Protein AF-A0A257NAC5-F1 (afdb_monomer)

Structure (mmCIF, N/CA/C/O backbone):
data_AF-A0A257NAC5-F1
#
_entry.id   AF-A0A257NAC5-F1
#
loop_
_atom_site.group_PDB
_atom_site.id
_atom_site.type_symbol
_atom_site.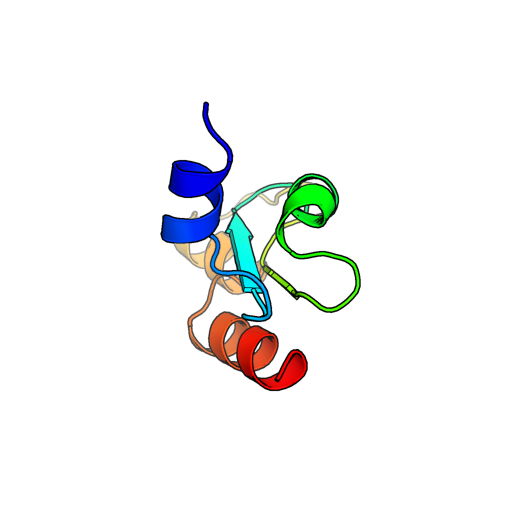label_atom_id
_atom_site.label_alt_id
_atom_site.label_comp_id
_atom_site.label_asym_id
_atom_site.label_entity_id
_atom_site.label_seq_id
_atom_site.pdbx_PDB_ins_code
_atom_site.Cartn_x
_atom_site.Cartn_y
_atom_site.Cartn_z
_atom_site.occupancy
_atom_site.B_iso_or_equiv
_atom_site.auth_seq_id
_atom_site.auth_comp_id
_atom_site.auth_asym_id
_atom_site.auth_atom_id
_atom_site.pdbx_PDB_model_num
ATOM 1 N N . GLN A 1 1 ? -7.929 16.620 15.206 1.00 88.19 1 GLN A N 1
ATOM 2 C CA . GLN A 1 1 ? -9.263 16.342 14.647 1.00 88.19 1 GLN A CA 1
ATOM 3 C C . GLN A 1 1 ? -9.980 15.325 15.506 1.00 88.19 1 GLN A C 1
ATOM 5 O O . GLN A 1 1 ? -9.317 14.420 16.012 1.00 88.19 1 GLN A O 1
ATOM 10 N N . GLU A 1 2 ? -11.284 15.513 15.686 1.00 96.94 2 GLU A N 1
ATOM 11 C CA . GLU A 1 2 ? -12.140 14.664 16.518 1.00 96.94 2 GLU A CA 1
ATOM 12 C C . GLU A 1 2 ? -12.162 13.207 16.047 1.00 96.94 2 GLU A C 1
ATOM 14 O O . GLU A 1 2 ? -12.020 12.921 14.855 1.00 96.94 2 GLU A O 1
ATOM 19 N N . GLN A 1 3 ? -12.343 12.287 16.995 1.00 97.38 3 GLN A N 1
ATOM 20 C CA . GLN A 1 3 ? -12.328 10.853 16.716 1.00 97.38 3 GLN A CA 1
ATOM 21 C C . GLN A 1 3 ? -13.468 10.447 15.776 1.00 97.38 3 GLN A C 1
ATOM 23 O O . GLN A 1 3 ? -13.222 9.721 14.822 1.00 97.38 3 GLN A O 1
ATOM 28 N N . ALA A 1 4 ? -14.666 11.013 15.960 1.00 98.00 4 ALA A N 1
ATOM 29 C CA . ALA A 1 4 ? -15.825 10.738 15.110 1.00 98.00 4 ALA A CA 1
ATOM 30 C C . ALA A 1 4 ? -15.550 10.993 13.617 1.00 98.00 4 ALA A C 1
ATOM 32 O O . ALA A 1 4 ? -15.973 10.221 12.762 1.00 98.00 4 ALA A O 1
ATOM 33 N N . TYR A 1 5 ? -14.791 12.044 13.295 1.00 98.12 5 TYR A N 1
ATOM 34 C CA . TYR A 1 5 ? -14.385 12.320 11.917 1.00 98.12 5 TYR A CA 1
ATOM 35 C C . TYR A 1 5 ? -13.316 11.343 11.412 1.00 98.12 5 TYR A C 1
ATOM 37 O O . TYR A 1 5 ? -13.333 10.934 10.257 1.00 98.12 5 TYR A O 1
ATOM 45 N N . LYS A 1 6 ? -12.358 10.953 12.260 1.00 97.44 6 LYS A N 1
ATOM 46 C CA . LYS A 1 6 ? -11.358 9.951 11.862 1.00 97.44 6 LYS A CA 1
ATOM 47 C C . LYS A 1 6 ? -12.014 8.602 11.587 1.00 97.44 6 LYS A C 1
ATOM 49 O O . LYS A 1 6 ? -11.664 7.976 10.596 1.00 97.44 6 LYS A O 1
ATOM 54 N N . ASP A 1 7 ? -12.978 8.202 12.409 1.00 97.75 7 ASP A N 1
ATOM 55 C CA . ASP A 1 7 ? -13.717 6.947 12.260 1.00 97.75 7 ASP A CA 1
ATOM 56 C C . ASP A 1 7 ? -14.659 6.970 11.050 1.00 97.75 7 ASP A C 1
ATOM 58 O O . ASP A 1 7 ? -14.912 5.925 10.455 1.00 97.75 7 ASP A O 1
ATOM 62 N N . SER A 1 8 ? -15.153 8.142 10.631 1.00 97.44 8 SER A N 1
ATOM 63 C CA . SER A 1 8 ? -15.945 8.240 9.398 1.00 97.44 8 SER A CA 1
ATOM 64 C C . SER A 1 8 ? -15.105 8.052 8.129 1.00 97.44 8 SER A C 1
ATOM 66 O O . SER A 1 8 ? -15.640 7.612 7.115 1.00 97.44 8 SER A O 1
ATOM 68 N N . VAL A 1 9 ? -13.798 8.339 8.180 1.00 98.00 9 VAL A N 1
ATOM 69 C CA . VAL A 1 9 ? -12.859 8.143 7.058 1.00 98.00 9 VAL A CA 1
ATOM 70 C C . VAL A 1 9 ? -12.169 6.778 7.128 1.00 98.00 9 VAL A C 1
ATOM 72 O O . VAL A 1 9 ? -12.044 6.078 6.127 1.00 98.00 9 VAL A O 1
ATOM 75 N N . LEU A 1 10 ? -11.705 6.392 8.314 1.00 97.44 10 LEU A N 1
ATOM 76 C CA . LEU A 1 10 ? -11.001 5.144 8.593 1.00 97.44 10 LEU A CA 1
ATOM 77 C C . LEU A 1 10 ? -11.882 4.265 9.481 1.00 97.44 10 LEU A C 1
ATOM 79 O O . LEU A 1 10 ? -11.579 4.044 10.652 1.00 97.44 10 LEU A O 1
ATOM 83 N N . THR A 1 11 ? -12.971 3.750 8.906 1.00 97.56 11 THR A N 1
ATOM 84 C CA . THR A 1 11 ? -14.003 2.995 9.632 1.00 97.56 11 THR A CA 1
ATOM 85 C C . THR A 1 11 ? -13.409 1.851 10.456 1.00 97.56 11 THR A C 1
ATOM 87 O O . THR A 1 11 ? -12.714 1.001 9.886 1.00 97.56 11 THR A O 1
ATOM 90 N N . PRO A 1 12 ? -13.635 1.810 11.783 1.00 96.38 12 PRO A N 1
ATOM 91 C CA . PRO A 1 12 ? -13.127 0.745 12.642 1.00 96.38 12 PRO A CA 1
ATOM 92 C C . PRO A 1 12 ? -13.544 -0.650 12.158 1.00 96.38 12 PRO A C 1
ATOM 94 O O . PRO A 1 12 ? -14.660 -0.845 11.685 1.00 96.38 12 PRO A O 1
ATOM 97 N N . GLY A 1 13 ? -12.637 -1.625 12.263 1.00 95.06 13 GLY A N 1
ATOM 98 C CA . GLY A 1 13 ? -12.870 -3.011 11.832 1.00 95.06 13 GLY A CA 1
ATOM 99 C C . GLY A 1 13 ? -12.708 -3.274 10.329 1.00 95.06 13 GLY A C 1
ATOM 100 O O . GLY A 1 13 ? -12.588 -4.431 9.936 1.00 95.06 13 GLY A O 1
ATOM 101 N N . VAL A 1 14 ? -12.640 -2.238 9.487 1.00 97.62 14 VAL A N 1
ATOM 102 C CA . VAL A 1 14 ? -12.333 -2.393 8.056 1.00 97.62 14 VAL A CA 1
ATOM 103 C C . VAL A 1 14 ? -10.818 -2.477 7.868 1.00 97.62 14 VAL A C 1
ATOM 105 O O . VAL A 1 14 ? -10.093 -1.547 8.231 1.00 97.62 14 VAL A O 1
ATOM 108 N N . LYS A 1 15 ? -10.340 -3.591 7.299 1.00 97.88 15 LYS A N 1
ATOM 109 C CA . LYS A 1 15 ? -8.924 -3.795 6.953 1.00 97.88 15 LYS A CA 1
ATOM 110 C C . LYS A 1 15 ? -8.503 -2.859 5.819 1.00 97.88 15 LYS A C 1
ATOM 112 O O . LYS A 1 15 ? -9.327 -2.456 5.000 1.00 97.88 15 LYS A O 1
ATOM 117 N N . ARG A 1 16 ? -7.224 -2.478 5.783 1.00 98.25 16 ARG A N 1
ATOM 118 C CA . ARG A 1 16 ? -6.735 -1.391 4.919 1.00 98.25 16 ARG A CA 1
ATOM 119 C C . ARG A 1 16 ? -5.452 -1.782 4.202 1.00 98.25 16 ARG A C 1
ATOM 121 O O . ARG A 1 16 ? -4.614 -2.490 4.759 1.00 98.25 16 ARG A O 1
ATOM 128 N N . VAL A 1 17 ? -5.289 -1.241 2.999 1.00 98.69 17 VAL A N 1
ATOM 129 C CA . VAL A 1 17 ? -4.031 -1.250 2.251 1.00 98.69 17 VAL A CA 1
ATOM 130 C C . VAL A 1 17 ? -3.662 0.197 1.933 1.00 98.69 17 VAL A C 1
ATOM 132 O O . VAL A 1 17 ? -4.471 0.917 1.351 1.00 98.69 17 VAL A O 1
ATOM 135 N N . ALA A 1 18 ? -2.472 0.636 2.340 1.00 98.75 18 ALA A N 1
ATOM 136 C CA . ALA A 1 18 ? -1.928 1.941 1.957 1.00 98.75 18 ALA A CA 1
ATOM 137 C C . ALA A 1 18 ? -1.132 1.825 0.648 1.00 98.75 18 ALA A C 1
ATOM 139 O O . ALA A 1 18 ? -0.529 0.787 0.388 1.00 98.75 18 ALA A O 1
ATOM 140 N N . ILE A 1 19 ? -1.134 2.871 -0.180 1.00 98.69 19 ILE A N 1
ATOM 141 C CA . ILE A 1 19 ? -0.438 2.891 -1.474 1.00 98.69 19 ILE A CA 1
ATOM 142 C C . ILE A 1 19 ? 0.309 4.219 -1.585 1.00 98.69 19 ILE A C 1
ATOM 144 O O . ILE A 1 19 ? -0.321 5.271 -1.683 1.00 98.69 19 ILE A O 1
ATOM 148 N N . GLU A 1 20 ? 1.637 4.176 -1.563 1.00 98.69 20 GLU A N 1
ATOM 149 C CA . GLU A 1 20 ? 2.489 5.364 -1.661 1.00 98.69 20 GLU A CA 1
ATOM 150 C C . GLU A 1 20 ? 3.858 4.992 -2.238 1.00 98.69 20 GLU A C 1
ATOM 152 O O . GLU A 1 20 ? 4.455 4.010 -1.817 1.00 98.69 20 GLU A O 1
ATOM 157 N N . ALA A 1 21 ? 4.395 5.794 -3.164 1.00 98.19 21 ALA A N 1
ATOM 158 C CA . ALA A 1 21 ? 5.763 5.641 -3.673 1.00 98.19 21 ALA A CA 1
ATOM 159 C C . ALA A 1 21 ? 6.819 6.134 -2.663 1.00 98.19 21 ALA A C 1
ATOM 161 O O . ALA A 1 21 ? 7.600 7.040 -2.946 1.00 98.19 21 ALA A O 1
ATOM 162 N N . GLY A 1 22 ? 6.808 5.540 -1.469 1.00 98.06 22 GLY A N 1
ATOM 163 C CA . GLY A 1 22 ? 7.710 5.806 -0.352 1.00 98.06 22 GLY A CA 1
ATOM 164 C C . GLY A 1 22 ? 7.782 4.617 0.610 1.00 98.06 22 GLY A C 1
ATOM 165 O O . GLY A 1 22 ? 7.237 3.547 0.331 1.00 98.06 22 GLY A O 1
ATOM 166 N N . ILE A 1 23 ? 8.462 4.819 1.741 1.00 98.31 23 ILE A N 1
ATOM 167 C CA . ILE A 1 23 ? 8.715 3.765 2.732 1.00 98.31 23 ILE A CA 1
ATOM 168 C C . ILE A 1 23 ? 7.416 3.240 3.351 1.00 98.31 23 ILE A C 1
ATOM 170 O O . ILE A 1 23 ? 6.486 4.000 3.641 1.00 98.31 23 ILE A O 1
ATOM 174 N N . THR A 1 24 ? 7.350 1.934 3.594 1.00 98.69 24 THR A N 1
ATOM 175 C CA . THR A 1 24 ? 6.102 1.270 3.991 1.00 98.69 24 THR A CA 1
ATOM 176 C C . THR A 1 24 ? 5.782 1.429 5.480 1.00 98.69 24 THR A C 1
ATOM 178 O O . THR A 1 24 ? 4.614 1.568 5.857 1.00 98.69 24 THR A O 1
ATOM 181 N N . ASP A 1 25 ? 6.804 1.481 6.337 1.00 98.56 25 ASP A N 1
ATOM 182 C CA . ASP A 1 25 ? 6.656 1.459 7.800 1.00 98.56 25 ASP A CA 1
ATOM 183 C C . ASP A 1 25 ? 5.838 2.625 8.368 1.00 98.56 25 ASP A C 1
ATOM 185 O O . ASP A 1 25 ? 5.090 2.456 9.336 1.00 98.56 25 ASP A O 1
ATOM 189 N N . PHE A 1 26 ? 5.903 3.805 7.747 1.00 98.50 26 PHE A N 1
ATOM 190 C CA . PHE A 1 26 ? 5.135 4.974 8.180 1.00 98.50 26 PHE A CA 1
ATOM 191 C C . PHE A 1 26 ? 3.629 4.698 8.207 1.00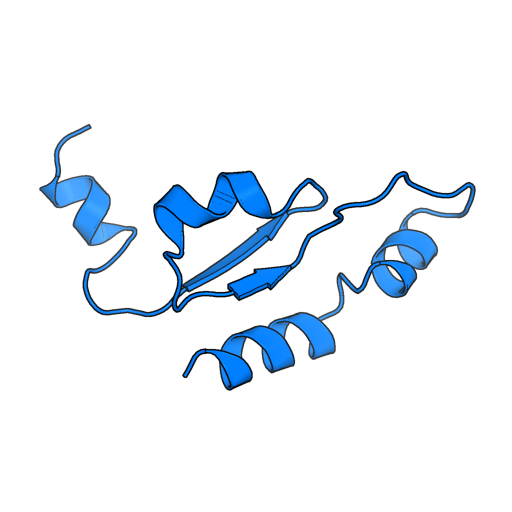 98.50 26 PHE A C 1
ATOM 193 O O . PHE A 1 26 ? 2.918 5.225 9.068 1.00 98.50 26 PHE A O 1
ATOM 200 N N . TRP A 1 27 ? 3.135 3.857 7.297 1.00 98.75 27 TRP A N 1
ATOM 201 C CA . TRP A 1 27 ? 1.712 3.566 7.151 1.00 98.75 27 TRP A CA 1
ATOM 202 C C . TRP A 1 27 ? 1.179 2.582 8.190 1.00 98.75 27 TRP A C 1
ATOM 204 O O . TRP A 1 27 ? -0.038 2.516 8.392 1.00 98.75 27 TRP A O 1
ATOM 214 N N . ARG A 1 28 ? 2.055 1.891 8.933 1.00 98.19 28 ARG A N 1
ATOM 215 C CA . ARG A 1 28 ? 1.664 0.928 9.978 1.00 98.19 28 ARG A CA 1
ATOM 216 C C . ARG A 1 28 ? 0.8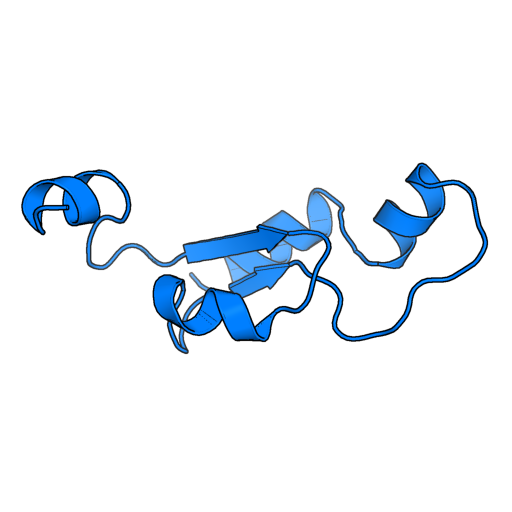03 1.544 11.076 1.00 98.19 28 ARG A C 1
ATOM 218 O O . ARG A 1 28 ? -0.080 0.872 11.599 1.00 98.19 28 ARG A O 1
ATOM 225 N N . LYS A 1 29 ? 0.941 2.846 11.345 1.00 97.31 29 LYS A N 1
ATOM 226 C CA . LYS A 1 29 ? 0.053 3.575 12.274 1.00 97.31 29 LYS A CA 1
ATOM 227 C C . LYS A 1 29 ? -1.416 3.665 11.824 1.00 97.31 29 LYS A C 1
ATOM 229 O O . LYS A 1 29 ? -2.259 4.030 12.636 1.00 97.31 29 LYS A O 1
ATOM 234 N N . TYR A 1 30 ? -1.721 3.392 10.551 1.00 97.88 30 TYR A N 1
ATOM 235 C CA . TYR A 1 30 ? -3.076 3.469 9.983 1.00 97.88 30 TYR A CA 1
ATOM 236 C C . TYR A 1 30 ? -3.610 2.111 9.521 1.00 97.88 30 TYR A C 1
ATOM 238 O O . TYR A 1 30 ? -4.804 1.838 9.661 1.00 97.88 30 TYR A O 1
ATOM 246 N N . VAL A 1 31 ? -2.738 1.271 8.957 1.00 98.31 31 VAL A N 1
ATOM 247 C CA . VAL A 1 31 ? -3.126 -0.056 8.455 1.00 98.31 31 VAL A CA 1
ATOM 248 C C . VAL A 1 31 ? -2.989 -1.157 9.509 1.00 98.31 31 VAL A C 1
ATOM 250 O O . VAL A 1 31 ? -3.542 -2.231 9.318 1.00 98.31 31 VAL A O 1
ATOM 253 N N . GLY A 1 32 ? -2.303 -0.893 10.626 1.00 97.06 32 GLY A N 1
ATOM 254 C CA . GLY A 1 32 ? -2.069 -1.885 11.674 1.00 97.06 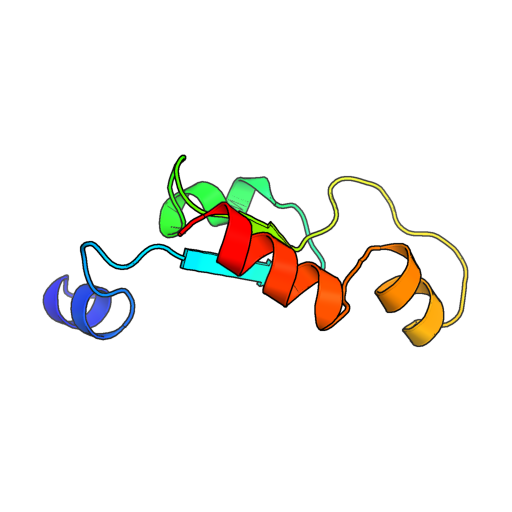32 GLY A CA 1
ATOM 255 C C . GLY A 1 32 ? -1.036 -2.944 11.279 1.00 97.06 32 GLY A C 1
ATOM 256 O O . GLY A 1 32 ? -0.274 -2.782 10.317 1.00 97.06 32 GLY A O 1
ATOM 257 N N . LEU A 1 33 ? -1.006 -4.032 12.049 1.00 97.12 33 LEU A N 1
ATOM 258 C CA . LEU A 1 33 ? -0.159 -5.199 11.769 1.00 97.12 33 LEU A CA 1
ATOM 259 C C . LEU A 1 33 ? -0.840 -6.162 10.787 1.00 97.12 33 LEU A C 1
ATOM 261 O O . LEU A 1 33 ? -0.174 -6.925 10.099 1.00 97.12 33 LEU A O 1
ATOM 265 N N . GLU A 1 34 ? -2.166 -6.095 10.722 1.00 96.81 34 GLU A N 1
ATOM 266 C CA . GLU A 1 34 ? -3.057 -6.918 9.913 1.00 96.81 34 GLU A CA 1
ATOM 267 C C . GLU A 1 34 ? -3.343 -6.342 8.515 1.00 96.81 34 GLU A C 1
ATOM 269 O O . GLU A 1 34 ? -3.946 -7.019 7.685 1.00 96.81 34 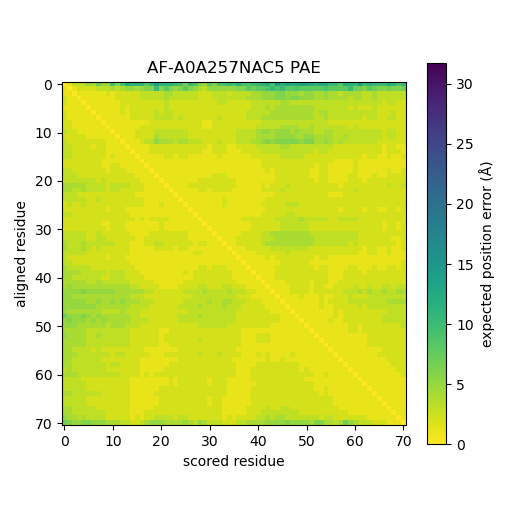GLU A O 1
ATOM 274 N N . GLY A 1 35 ? -2.944 -5.094 8.255 1.00 98.00 35 GLY A N 1
ATOM 275 C CA . GLY A 1 35 ? -3.106 -4.433 6.961 1.00 98.00 35 GLY A CA 1
ATOM 276 C C . GLY A 1 35 ? -1.877 -4.514 6.051 1.00 98.00 35 GLY A C 1
ATOM 277 O O . GLY A 1 35 ? -0.793 -4.965 6.434 1.00 98.00 35 GLY A O 1
ATOM 278 N N . GLY A 1 36 ? -2.051 -4.034 4.820 1.00 98.31 36 GLY A N 1
ATOM 279 C CA . GLY A 1 36 ? -1.048 -4.086 3.754 1.00 98.31 36 GLY A CA 1
ATOM 280 C C . GLY A 1 36 ? -0.501 -2.709 3.386 1.00 98.31 36 GLY A C 1
ATOM 281 O O . GLY A 1 36 ? -1.117 -1.680 3.672 1.00 98.31 36 GLY A O 1
ATOM 282 N N . VAL A 1 37 ? 0.654 -2.680 2.722 1.00 98.75 37 VAL A N 1
ATOM 283 C CA . VAL A 1 37 ? 1.220 -1.453 2.150 1.00 98.75 37 VAL A CA 1
ATOM 284 C C . VAL A 1 37 ? 1.867 -1.785 0.808 1.00 98.75 37 VAL A C 1
ATOM 286 O O . VAL A 1 37 ? 2.696 -2.687 0.733 1.00 98.75 37 VAL A O 1
ATOM 289 N N . VAL A 1 38 ? 1.502 -1.050 -0.239 1.00 98.75 38 VAL A N 1
ATOM 290 C CA . VAL A 1 38 ? 2.215 -1.024 -1.520 1.00 98.75 38 VAL A CA 1
ATOM 291 C C . VAL A 1 38 ? 3.119 0.204 -1.506 1.00 98.75 38 VAL A C 1
ATOM 293 O O . VAL A 1 38 ? 2.630 1.332 -1.584 1.00 98.75 38 VAL A O 1
ATOM 296 N N . GLY A 1 39 ? 4.424 -0.024 -1.369 1.00 98.50 39 GLY A N 1
ATOM 297 C CA . GLY A 1 39 ? 5.430 1.031 -1.302 1.00 98.50 39 GLY A CA 1
ATOM 298 C C . GLY A 1 39 ? 6.816 0.571 -1.743 1.00 98.50 39 GLY A C 1
ATOM 299 O O . GLY A 1 39 ? 6.955 -0.482 -2.363 1.00 98.50 39 GLY A O 1
ATOM 300 N N . ILE A 1 40 ? 7.832 1.375 -1.439 1.00 98.50 40 ILE A N 1
ATOM 301 C CA . ILE A 1 40 ? 9.234 1.141 -1.800 1.00 98.50 40 ILE A CA 1
ATOM 302 C C . ILE A 1 40 ? 10.132 1.317 -0.567 1.00 98.50 40 ILE A C 1
ATOM 304 O O . ILE A 1 40 ? 10.263 2.411 -0.026 1.00 98.50 40 ILE A O 1
ATOM 308 N N . ASP A 1 41 ? 10.782 0.230 -0.147 1.00 98.44 41 ASP A N 1
ATOM 309 C CA . ASP A 1 41 ? 11.701 0.209 1.007 1.00 98.44 41 ASP A CA 1
ATOM 310 C C . ASP A 1 41 ? 13.182 0.180 0.584 1.00 98.44 41 ASP A C 1
ATOM 312 O O . ASP A 1 41 ? 14.081 -0.106 1.375 1.00 98.44 41 ASP A O 1
ATOM 316 N N . THR A 1 42 ? 13.447 0.477 -0.688 1.00 98.38 42 THR A N 1
ATOM 317 C CA . THR A 1 42 ? 14.785 0.548 -1.282 1.00 98.38 42 THR A CA 1
ATOM 318 C C . THR A 1 42 ? 15.027 1.918 -1.908 1.00 98.38 42 THR A C 1
ATOM 320 O O . THR A 1 42 ? 14.113 2.728 -2.062 1.00 98.38 42 THR A O 1
ATOM 323 N N . PHE A 1 43 ? 16.267 2.178 -2.323 1.00 98.19 43 PHE A N 1
ATOM 324 C CA . PHE A 1 43 ? 16.527 3.273 -3.255 1.00 98.19 43 PHE A CA 1
ATOM 325 C C . PHE A 1 43 ? 15.859 3.018 -4.615 1.00 98.19 43 PHE A C 1
ATOM 327 O O . PHE A 1 43 ? 15.453 1.895 -4.931 1.00 98.19 43 PHE A O 1
ATOM 334 N N . GLY A 1 44 ? 15.731 4.095 -5.392 1.00 97.44 44 GLY A N 1
ATOM 335 C CA . GLY A 1 44 ? 15.248 4.051 -6.767 1.00 97.44 44 GLY A CA 1
ATOM 336 C C . GLY A 1 44 ? 16.327 3.630 -7.765 1.00 97.44 44 GLY A C 1
ATOM 337 O O . GLY A 1 44 ? 17.476 3.396 -7.405 1.00 97.44 44 GLY A O 1
ATOM 338 N N . GLU A 1 45 ? 15.942 3.609 -9.038 1.00 98.31 45 GLU A N 1
ATOM 339 C CA . GLU A 1 45 ? 16.805 3.252 -10.164 1.00 98.31 45 GLU A CA 1
ATOM 340 C C . GLU A 1 45 ? 16.687 4.290 -11.289 1.00 98.31 45 GLU A C 1
ATOM 342 O O . GLU A 1 45 ? 15.729 5.064 -11.347 1.00 98.31 45 GLU A O 1
ATOM 347 N N . SER A 1 46 ? 17.658 4.310 -12.204 1.00 98.44 46 SER A N 1
ATOM 348 C CA . SER A 1 46 ? 17.664 5.233 -13.346 1.00 98.44 46 SER A CA 1
ATOM 349 C C . SER A 1 46 ? 16.922 4.647 -14.552 1.00 98.44 46 SER A C 1
ATOM 351 O O . SER A 1 46 ? 17.526 3.965 -15.378 1.00 98.44 46 SER A O 1
ATOM 353 N N . ALA A 1 47 ? 15.631 4.951 -14.695 1.00 98.25 47 ALA A N 1
ATOM 354 C CA . ALA A 1 47 ? 14.815 4.567 -15.853 1.00 98.25 47 ALA A CA 1
ATOM 355 C C . ALA A 1 47 ? 13.589 5.499 -16.010 1.00 98.25 47 ALA A C 1
ATOM 357 O O . ALA A 1 47 ? 13.329 6.328 -15.131 1.00 98.25 47 ALA A O 1
ATOM 358 N N . PRO A 1 48 ? 12.806 5.402 -17.103 1.00 98.62 48 PRO A N 1
ATOM 359 C CA . PRO A 1 48 ? 11.554 6.142 -17.239 1.00 98.62 48 PRO A CA 1
ATOM 360 C C . PRO A 1 48 ? 10.568 5.832 -16.103 1.00 98.62 48 PRO A C 1
ATOM 362 O O . PRO A 1 48 ? 10.378 4.678 -15.725 1.00 98.62 48 PRO A O 1
ATOM 365 N N . GLY A 1 49 ? 9.864 6.852 -15.601 1.00 97.56 49 GLY A N 1
ATOM 366 C CA . GLY A 1 49 ? 8.991 6.710 -14.427 1.00 97.56 49 GLY A CA 1
ATOM 367 C C . GLY A 1 49 ? 7.918 5.623 -14.563 1.00 97.56 49 GLY A C 1
ATOM 368 O O . GLY A 1 49 ? 7.663 4.894 -13.614 1.00 97.56 49 GLY A O 1
ATOM 369 N N . GLY A 1 50 ? 7.331 5.446 -15.750 1.00 97.94 50 GLY A N 1
ATOM 370 C CA . GLY A 1 50 ? 6.344 4.385 -15.984 1.00 97.94 50 GLY A CA 1
ATOM 371 C C . GLY A 1 50 ? 6.923 2.967 -15.892 1.00 97.94 50 GLY A C 1
ATOM 372 O O . GLY A 1 50 ? 6.221 2.048 -15.473 1.00 97.94 50 GLY A O 1
ATOM 373 N N . GLU A 1 51 ? 8.195 2.785 -16.253 1.00 98.44 51 GLU A N 1
ATOM 374 C CA . GLU A 1 51 ? 8.895 1.508 -16.088 1.00 98.44 51 GLU A CA 1
ATOM 375 C C 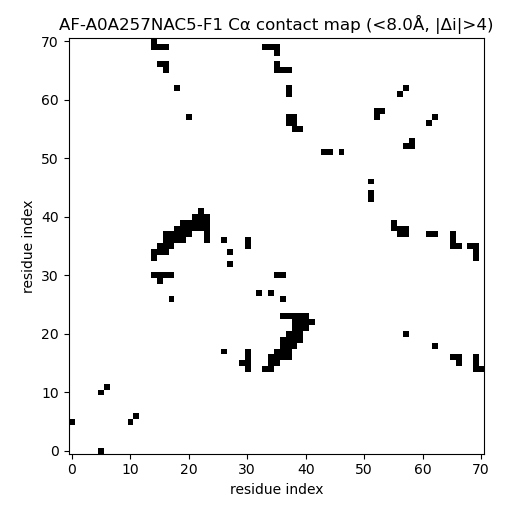. GLU A 1 51 ? 9.251 1.276 -14.623 1.00 98.44 51 GLU A C 1
ATOM 377 O O . GLU A 1 51 ? 8.994 0.190 -14.110 1.00 98.44 51 GLU A O 1
ATOM 382 N N . LEU A 1 52 ? 9.731 2.313 -13.925 1.00 98.44 52 LEU A N 1
ATOM 383 C CA . LEU A 1 52 ? 10.020 2.243 -12.491 1.00 98.44 52 LEU A CA 1
ATOM 384 C C . LEU A 1 52 ? 8.770 1.907 -11.672 1.00 98.44 52 LEU A C 1
ATOM 386 O O . LEU A 1 52 ? 8.830 1.042 -10.806 1.00 98.44 52 LEU A O 1
ATOM 390 N N . MET A 1 53 ? 7.620 2.518 -11.972 1.00 98.31 53 MET A N 1
ATOM 391 C CA . MET A 1 53 ? 6.364 2.209 -11.277 1.00 98.31 53 MET A CA 1
ATOM 392 C C . MET A 1 53 ? 5.988 0.732 -11.428 1.00 98.31 53 MET A C 1
ATOM 394 O O . MET A 1 53 ? 5.634 0.086 -10.446 1.00 98.31 53 MET A O 1
ATOM 398 N N . LYS A 1 54 ? 6.123 0.164 -12.633 1.00 98.19 54 LYS A N 1
ATOM 399 C CA . LYS A 1 54 ? 5.877 -1.269 -12.860 1.00 98.19 54 LYS A CA 1
ATOM 400 C C . LYS A 1 54 ? 6.903 -2.145 -12.145 1.00 98.19 54 LYS A C 1
ATOM 402 O O . LYS A 1 54 ? 6.519 -3.118 -11.506 1.00 98.19 54 LYS A O 1
ATOM 407 N N . TYR A 1 55 ? 8.182 -1.788 -12.237 1.00 98.12 55 TYR A N 1
ATOM 408 C CA . TYR A 1 55 ? 9.288 -2.514 -11.618 1.00 98.12 55 TYR A CA 1
ATOM 409 C C . TYR A 1 55 ? 9.150 -2.588 -10.091 1.00 98.12 55 TYR A C 1
ATOM 411 O O . TYR A 1 55 ? 9.272 -3.666 -9.516 1.00 98.12 55 TYR A O 1
ATOM 419 N N . PHE A 1 56 ? 8.803 -1.473 -9.445 1.00 98.38 56 PHE A N 1
ATOM 420 C CA . PHE A 1 56 ? 8.576 -1.403 -7.999 1.00 98.38 56 PHE A CA 1
ATOM 421 C C . PHE A 1 56 ? 7.179 -1.880 -7.564 1.00 98.38 56 PHE A C 1
ATOM 423 O O . PHE A 1 56 ? 6.824 -1.772 -6.395 1.00 98.38 56 PHE A O 1
ATOM 430 N N . GLY A 1 57 ? 6.375 -2.437 -8.475 1.00 98.19 57 GLY A N 1
ATOM 431 C CA . GLY A 1 57 ? 5.105 -3.072 -8.125 1.00 98.19 57 GLY A CA 1
ATOM 432 C C . GLY A 1 57 ? 3.936 -2.110 -7.896 1.00 98.19 57 GLY A C 1
ATOM 433 O O . GLY A 1 57 ? 2.928 -2.512 -7.316 1.00 98.19 57 GLY A O 1
ATOM 434 N N . PHE A 1 58 ? 4.006 -0.869 -8.379 1.00 98.50 58 PHE A N 1
ATOM 435 C CA . PHE A 1 58 ? 2.857 0.042 -8.451 1.00 98.50 58 PHE A CA 1
ATOM 436 C C . PHE A 1 58 ? 1.977 -0.306 -9.655 1.00 98.50 58 PHE A C 1
ATOM 438 O O . PHE A 1 58 ? 1.847 0.459 -10.613 1.00 98.50 58 PHE A O 1
ATOM 445 N N . THR A 1 59 ? 1.386 -1.498 -9.608 1.00 98.50 59 THR A N 1
ATOM 446 C CA . THR A 1 59 ? 0.463 -2.009 -10.623 1.00 98.50 59 THR A CA 1
ATOM 447 C C . THR A 1 59 ? -0.870 -2.393 -9.995 1.00 98.50 59 THR A C 1
ATOM 449 O O . THR A 1 59 ? -0.959 -2.653 -8.792 1.00 98.50 59 THR A O 1
ATOM 452 N N . VAL A 1 60 ? -1.918 -2.441 -10.818 1.00 98.44 60 VAL A N 1
ATOM 453 C CA . VAL A 1 60 ? -3.265 -2.825 -10.374 1.00 98.44 60 VAL A CA 1
ATOM 454 C C . VAL A 1 60 ? -3.250 -4.233 -9.784 1.00 98.44 60 VAL A C 1
ATOM 456 O O . VAL A 1 60 ? -3.820 -4.467 -8.723 1.00 98.44 60 VAL A O 1
ATOM 459 N N . GLU A 1 61 ? -2.544 -5.156 -10.429 1.00 98.56 61 GLU A N 1
ATOM 460 C CA . GLU A 1 61 ? -2.459 -6.559 -10.028 1.00 98.56 61 GLU A CA 1
ATOM 461 C C . GLU A 1 61 ? -1.823 -6.704 -8.643 1.00 98.56 61 GLU A C 1
ATOM 463 O O . GLU A 1 61 ? -2.314 -7.466 -7.811 1.00 98.56 61 GLU A O 1
ATOM 468 N N . ASN A 1 62 ? -0.761 -5.942 -8.360 1.00 98.50 62 ASN A N 1
ATOM 469 C CA . ASN A 1 62 ? -0.116 -5.989 -7.053 1.00 98.50 62 ASN A CA 1
ATOM 470 C C . ASN A 1 62 ? -0.986 -5.355 -5.955 1.00 98.50 62 ASN A C 1
ATOM 472 O O . ASN A 1 62 ? -1.010 -5.856 -4.830 1.00 98.50 62 ASN A O 1
ATOM 476 N N . VAL A 1 63 ? -1.738 -4.294 -6.269 1.00 98.56 63 VAL A N 1
ATOM 477 C CA . VAL A 1 63 ? -2.708 -3.707 -5.329 1.00 98.56 63 VAL A CA 1
ATOM 478 C C . VAL A 1 63 ? -3.805 -4.715 -4.991 1.00 98.56 63 VAL A C 1
ATOM 480 O O . VAL A 1 63 ? -4.057 -4.952 -3.812 1.00 98.56 63 VAL A O 1
ATOM 483 N N . VAL A 1 6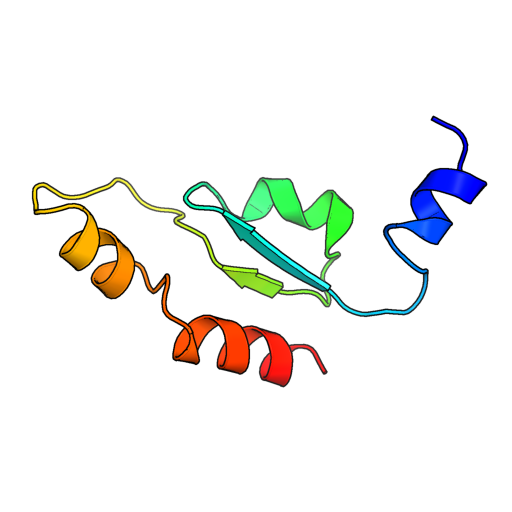4 ? -4.406 -5.355 -6.000 1.00 98.62 64 VAL A N 1
ATOM 484 C CA . VAL A 1 64 ? -5.436 -6.390 -5.800 1.00 98.62 64 VAL A CA 1
ATOM 485 C C . VAL A 1 64 ? -4.891 -7.528 -4.943 1.00 98.62 64 VAL A C 1
ATOM 487 O O . VAL A 1 64 ? -5.502 -7.870 -3.935 1.00 98.62 64 VAL A O 1
ATOM 490 N N . LYS A 1 65 ? -3.692 -8.031 -5.258 1.00 98.56 65 LYS A N 1
ATOM 491 C CA . LYS A 1 65 ? -3.028 -9.079 -4.473 1.00 98.56 65 LYS A CA 1
ATOM 492 C C . LYS A 1 65 ? -2.843 -8.691 -3.001 1.00 98.56 65 LYS A C 1
ATOM 494 O O . LYS A 1 65 ? -3.047 -9.522 -2.122 1.00 98.56 65 LYS A O 1
ATOM 499 N N . ASN A 1 66 ? -2.450 -7.446 -2.717 1.00 98.38 66 ASN A N 1
ATOM 500 C CA . ASN A 1 66 ? -2.295 -6.967 -1.339 1.00 98.38 66 ASN A CA 1
ATOM 501 C C . ASN A 1 66 ? -3.639 -6.856 -0.610 1.00 98.38 66 ASN A C 1
ATOM 503 O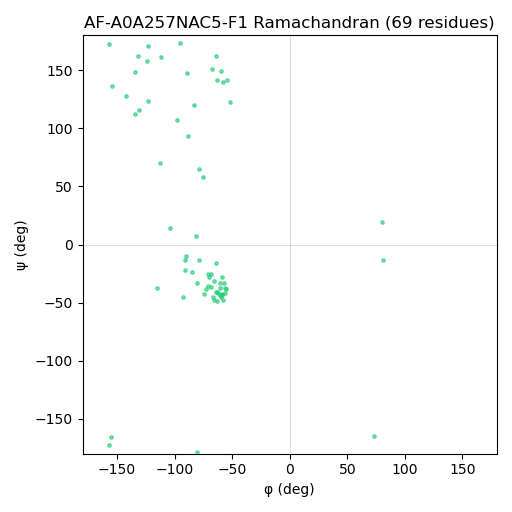 O . ASN A 1 66 ? -3.704 -7.159 0.577 1.00 98.38 66 ASN A O 1
ATOM 507 N N . VAL A 1 67 ? -4.705 -6.447 -1.305 1.00 98.50 67 VAL A N 1
ATOM 508 C CA . VAL A 1 67 ? -6.058 -6.404 -0.733 1.00 98.50 67 VAL A CA 1
ATOM 509 C C . VAL A 1 67 ? -6.556 -7.815 -0.425 1.00 98.50 67 VAL A C 1
ATOM 511 O O . VAL A 1 67 ? -7.001 -8.065 0.688 1.00 98.50 67 VAL A O 1
ATOM 514 N N . GLU A 1 68 ? -6.427 -8.755 -1.359 1.00 98.44 68 GLU A N 1
ATOM 515 C CA . GLU A 1 68 ? -6.824 -10.153 -1.150 1.00 98.44 68 GLU A CA 1
ATOM 516 C C . GLU A 1 68 ? -6.052 -10.817 -0.006 1.00 98.44 68 GLU A C 1
ATOM 518 O O . GLU A 1 68 ? -6.634 -11.576 0.760 1.00 98.44 68 GLU A O 1
ATOM 523 N N . ALA A 1 69 ? -4.761 -10.506 0.151 1.00 98.06 69 ALA A N 1
ATOM 524 C CA . ALA A 1 69 ? -3.929 -11.077 1.208 1.00 98.06 69 ALA A CA 1
ATOM 525 C C . ALA A 1 69 ? -4.308 -10.607 2.621 1.00 98.06 69 ALA A C 1
ATOM 527 O O . ALA A 1 69 ? -3.992 -11.301 3.589 1.00 98.06 69 ALA A O 1
ATOM 528 N N . VAL A 1 70 ? -4.931 -9.431 2.757 1.00 97.12 70 VAL A N 1
ATOM 529 C CA . VAL A 1 70 ? -5.346 -8.927 4.070 1.00 97.12 70 VAL A CA 1
ATOM 530 C C . VAL A 1 70 ? -6.757 -9.348 4.437 1.00 97.12 70 VAL A C 1
ATOM 532 O O . VAL A 1 70 ? -7.045 -9.334 5.624 1.00 97.12 70 VAL A O 1
ATOM 535 N N . LEU A 1 71 ? -7.632 -9.707 3.493 1.00 94.62 71 LEU A N 1
ATOM 536 C CA . LEU A 1 71 ? -9.020 -10.114 3.772 1.00 94.62 71 LEU A CA 1
ATOM 537 C C . LEU A 1 71 ? -9.092 -11.418 4.576 1.00 94.62 71 LEU A C 1
ATOM 539 O O . LEU A 1 71 ? -9.789 -11.375 5.621 1.00 94.62 71 LEU A O 1
#

Solvent-accessible surface area (backbone atoms only — not comparable to full-atom values): 4444 Å² total; per-residue (Å²): 132,62,64,70,62,50,40,72,75,58,44,81,92,62,81,38,67,50,78,46,100,38,62,47,72,77,49,39,87,78,28,46,91,69,28,33,65,51,40,40,87,65,84,88,78,97,65,60,66,75,57,47,34,53,74,62,49,70,39,72,69,52,50,51,52,43,49,64,73,48,108

Radius of gyration: 14.12 Å; Cα contacts (8 Å, |Δi|>4): 80; chains: 1; bounding box: 34×27×34 Å

pLDDT: mean 97.88, std 1.38, range [88.19, 98.75]

Sequence (71 aa):
QEQAYKDSVLTPGVKRVAIEAGITDFWRKYVGLEGGVVGIDTFGESAPGGELMKYFGFTVENVVKNVEAVL

Secondary structure (DSSP, 8-state):
--HHHHHHHS-TT---EEE-SS-SGGGHHHHTTTSEEE---S---SS-HHHHHHHTT-SHHHHHHHHHHH-

Foldseek 3Di:
DDPVVVCVVLPPPDADEAEDQAAFVVCCVRRPPLHYYQYDPDDFDPDPPVVRCVVSPVDPVSVVVRVVSSD

Mean predicted aligned error: 2.19 Å

Nearest PDB structures (foldseek):
  3upt-assembly1_B  TM=1.005E+00  e=1.834E-09  Burkholderia thailandensis E264
  3upt-assembly1_A  TM=1.005E+00  e=2.764E-09  Burkholderia thailandensis E264
  3uk1-assembly1_A  TM=1.005E+00  e=5.474E-09  Burkholderia thailandensis E264
  5vrb-assembly2_B  TM=9.989E-01  e=7.347E-08  Neisseria gonorrhoeae NCCP11945
  5vrb-assembly1_A  TM=9.998E-01  e=1.185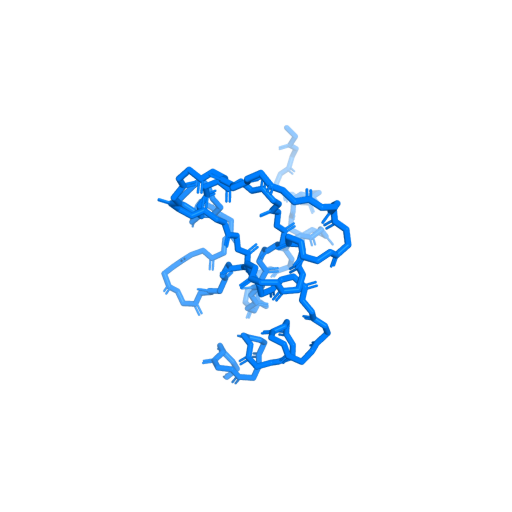E-07  Neisseria gonorrhoeae NCCP11945